Protein AF-I4YAR6-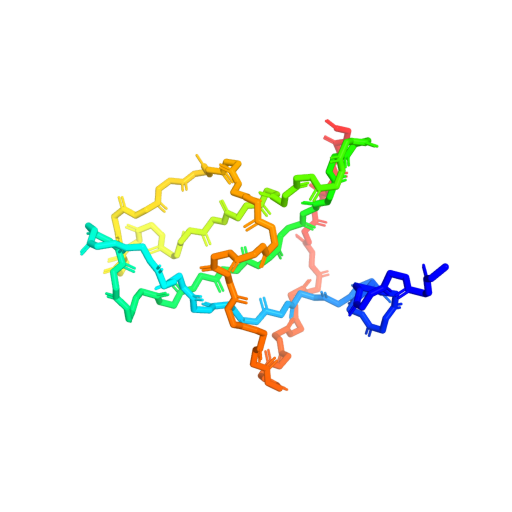F1 (afdb_monomer_lite)

Secondary structure (DSSP, 8-state):
---TTTTTTTSEEEEEE-SGGGTT-EEEEEEE-TTSEEEEEE-HHHH---SEEEEGGGEEEEEEEE--TT-----

Structure (mmCIF, N/CA/C/O backbone):
data_AF-I4YAR6-F1
#
_entry.id   AF-I4YAR6-F1
#
loop_
_atom_site.group_PDB
_atom_site.id
_atom_site.type_symbol
_atom_site.label_atom_id
_atom_site.label_alt_id
_atom_site.label_comp_id
_atom_site.label_asym_id
_atom_site.label_entity_id
_atom_site.label_seq_id
_atom_site.pdbx_PDB_ins_code
_atom_site.Cartn_x
_atom_site.Cartn_y
_atom_site.Cartn_z
_atom_site.occupancy
_atom_site.B_iso_or_equiv
_atom_site.auth_seq_id
_atom_site.auth_comp_id
_atom_site.auth_asym_id
_atom_site.auth_atom_id
_atom_site.pdbx_PDB_model_num
ATOM 1 N N . MET A 1 1 ? 16.685 3.449 14.780 1.00 40.09 1 MET A N 1
ATOM 2 C CA . MET A 1 1 ? 15.610 2.443 14.639 1.00 40.09 1 MET A CA 1
ATOM 3 C C . MET A 1 1 ? 15.503 2.105 13.167 1.00 40.09 1 MET A C 1
ATOM 5 O O . MET A 1 1 ? 15.296 3.015 12.379 1.00 40.09 1 MET A O 1
ATOM 9 N N . ALA A 1 2 ? 15.776 0.859 12.780 1.00 44.53 2 ALA A N 1
ATOM 10 C CA . ALA A 1 2 ? 15.771 0.461 11.375 1.00 44.53 2 ALA A CA 1
ATOM 11 C C . ALA A 1 2 ? 14.371 0.679 10.783 1.00 44.53 2 ALA A C 1
ATOM 13 O O . ALA A 1 2 ? 13.396 0.138 11.302 1.00 44.53 2 ALA A O 1
ATOM 14 N N . ASN A 1 3 ? 14.267 1.489 9.726 1.00 59.97 3 ASN A N 1
ATOM 15 C CA . ASN A 1 3 ? 13.007 1.664 9.015 1.00 59.97 3 ASN A CA 1
ATOM 16 C C . ASN A 1 3 ? 12.571 0.294 8.494 1.00 59.97 3 ASN A C 1
ATOM 18 O O . ASN A 1 3 ? 13.236 -0.293 7.642 1.00 59.97 3 ASN A O 1
ATOM 22 N N . GLN A 1 4 ? 11.427 -0.192 8.974 1.00 60.19 4 GLN A N 1
ATOM 23 C CA . GLN A 1 4 ? 10.798 -1.459 8.580 1.00 60.19 4 GLN A CA 1
ATOM 24 C C . GLN A 1 4 ? 10.474 -1.530 7.069 1.00 60.19 4 GLN A C 1
ATOM 26 O O . GLN A 1 4 ? 9.958 -2.529 6.597 1.00 60.19 4 GLN A O 1
ATOM 31 N N . ILE A 1 5 ? 10.789 -0.487 6.299 1.00 63.56 5 ILE A N 1
ATOM 32 C CA . ILE A 1 5 ? 10.612 -0.370 4.849 1.00 63.56 5 ILE A CA 1
ATOM 33 C C . ILE A 1 5 ? 11.895 -0.773 4.091 1.00 63.56 5 ILE A C 1
ATOM 35 O O . ILE A 1 5 ? 11.852 -1.040 2.896 1.00 63.56 5 ILE A O 1
ATOM 39 N N . ALA A 1 6 ? 13.048 -0.887 4.763 1.00 61.34 6 ALA A N 1
ATOM 40 C CA . ALA A 1 6 ? 14.329 -1.168 4.104 1.00 61.34 6 ALA A CA 1
ATOM 41 C C . ALA A 1 6 ? 14.358 -2.506 3.338 1.00 61.34 6 ALA A C 1
ATOM 43 O O . ALA A 1 6 ? 15.060 -2.617 2.341 1.00 61.34 6 ALA A O 1
ATOM 44 N N . TRP A 1 7 ? 13.572 -3.504 3.757 1.00 63.66 7 TRP A N 1
ATOM 45 C CA . TRP A 1 7 ? 13.445 -4.782 3.039 1.00 63.66 7 TRP A CA 1
ATOM 46 C C . TRP A 1 7 ? 12.439 -4.735 1.873 1.00 63.66 7 TRP A C 1
ATOM 48 O O . TRP A 1 7 ? 12.356 -5.684 1.092 1.00 63.66 7 TRP A O 1
ATOM 58 N N . ILE A 1 8 ? 11.664 -3.651 1.769 1.00 65.62 8 ILE A N 1
ATOM 59 C CA . ILE A 1 8 ? 10.627 -3.439 0.753 1.00 65.62 8 ILE A CA 1
ATOM 60 C C . ILE A 1 8 ? 11.246 -2.829 -0.499 1.00 65.62 8 ILE A C 1
ATOM 62 O O . ILE A 1 8 ? 10.910 -3.249 -1.596 1.00 65.62 8 ILE A O 1
ATOM 66 N N . TYR A 1 9 ? 12.189 -1.898 -0.368 1.00 60.78 9 TYR A N 1
ATOM 67 C CA . TYR A 1 9 ? 12.912 -1.340 -1.512 1.00 60.78 9 TYR A CA 1
ATOM 68 C C . TYR A 1 9 ? 13.855 -2.376 -2.149 1.00 60.78 9 TYR A C 1
ATOM 70 O O . TYR A 1 9 ? 14.587 -3.034 -1.410 1.00 60.78 9 TYR A O 1
ATOM 78 N N . PRO A 1 10 ? 13.896 -2.550 -3.492 1.00 58.91 10 PRO A N 1
ATOM 79 C CA . PRO A 1 10 ? 13.221 -1.816 -4.579 1.00 58.91 10 PRO A CA 1
ATOM 80 C C . PRO A 1 10 ? 11.980 -2.549 -5.148 1.00 58.91 10 PRO A C 1
ATOM 82 O O . PRO A 1 10 ? 11.714 -2.515 -6.347 1.00 58.91 10 PRO A O 1
ATOM 85 N N . ARG A 1 11 ? 11.253 -3.298 -4.316 1.00 66.69 11 ARG A N 1
ATOM 86 C CA . ARG A 1 11 ? 10.152 -4.177 -4.726 1.00 66.69 11 ARG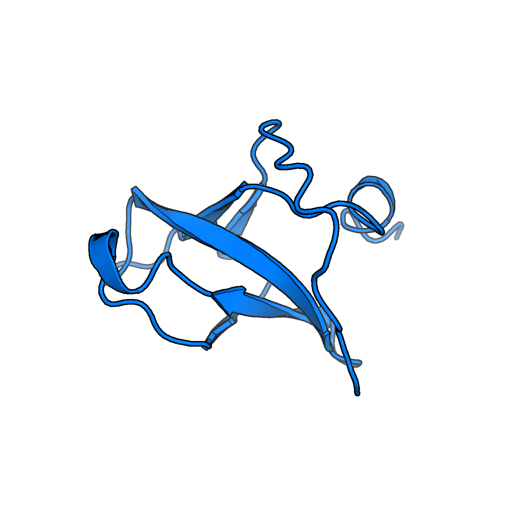 A CA 1
ATOM 87 C C . ARG A 1 11 ? 8.797 -3.502 -4.533 1.00 66.69 11 ARG A C 1
ATOM 89 O O . ARG A 1 11 ? 8.544 -2.818 -3.544 1.00 66.69 11 ARG A O 1
ATOM 96 N N . ILE A 1 12 ? 7.898 -3.753 -5.478 1.00 71.56 12 ILE A N 1
ATOM 97 C CA . ILE A 1 12 ? 6.503 -3.341 -5.371 1.00 71.56 12 ILE A CA 1
ATOM 98 C C . ILE A 1 12 ? 5.755 -4.394 -4.541 1.00 71.56 12 ILE A C 1
ATOM 100 O O . ILE A 1 12 ? 5.685 -5.570 -4.906 1.00 71.56 12 ILE A O 1
ATOM 104 N N . THR A 1 13 ? 5.191 -3.962 -3.415 1.00 77.25 13 THR A N 1
ATOM 105 C CA . THR A 1 13 ? 4.536 -4.834 -2.428 1.00 77.25 13 THR A CA 1
ATOM 106 C C . THR A 1 13 ? 3.067 -4.462 -2.270 1.00 77.25 13 THR A C 1
ATOM 108 O O . THR A 1 13 ? 2.696 -3.286 -2.352 1.00 77.25 13 THR A O 1
ATOM 111 N N . VAL A 1 14 ? 2.226 -5.470 -2.022 1.00 81.25 14 VAL A N 1
ATOM 112 C CA . VAL A 1 14 ? 0.813 -5.257 -1.700 1.00 81.25 14 VAL A CA 1
ATOM 113 C C . VAL A 1 14 ? 0.661 -4.814 -0.243 1.00 81.25 14 VAL A C 1
ATOM 115 O O . VAL A 1 14 ? 1.208 -5.415 0.684 1.00 81.25 14 VAL A O 1
ATOM 118 N N . LEU A 1 15 ? -0.127 -3.766 -0.045 1.00 83.50 15 LEU A N 1
ATOM 119 C CA . LEU A 1 15 ? -0.446 -3.151 1.234 1.00 83.50 15 LEU A CA 1
ATOM 120 C C . LEU A 1 15 ? -1.940 -3.285 1.519 1.00 83.50 15 LEU A C 1
ATOM 122 O O . LEU A 1 15 ? -2.756 -3.253 0.597 1.00 83.50 15 LEU A O 1
ATOM 126 N N . ILE A 1 16 ? -2.303 -3.368 2.797 1.00 84.94 16 ILE A N 1
ATOM 127 C CA . ILE A 1 16 ? -3.694 -3.238 3.242 1.00 84.94 16 ILE A CA 1
ATOM 128 C C . ILE A 1 16 ? -3.808 -1.974 4.087 1.00 84.94 16 ILE A C 1
ATOM 130 O O . ILE A 1 16 ? -3.057 -1.797 5.051 1.00 84.94 16 ILE A O 1
ATOM 134 N N . LEU A 1 17 ? -4.748 -1.094 3.727 1.00 81.31 17 LEU A N 1
ATOM 135 C CA . LEU A 1 17 ? -5.081 0.056 4.564 1.00 81.31 17 LEU A CA 1
ATOM 136 C C . LEU A 1 17 ? -5.977 -0.365 5.721 1.00 81.31 17 LEU A C 1
ATOM 138 O O . LEU A 1 17 ? -7.069 -0.897 5.530 1.00 81.31 17 LEU A O 1
ATOM 142 N N . HIS A 1 18 ? -5.547 -0.013 6.925 1.00 76.31 18 HIS A N 1
ATOM 143 C CA . HIS A 1 18 ? -6.346 -0.119 8.133 1.00 76.31 18 HIS A CA 1
ATOM 144 C C . HIS A 1 18 ? -6.874 1.264 8.541 1.00 76.31 18 HIS A C 1
ATOM 146 O O . HIS A 1 18 ? -6.62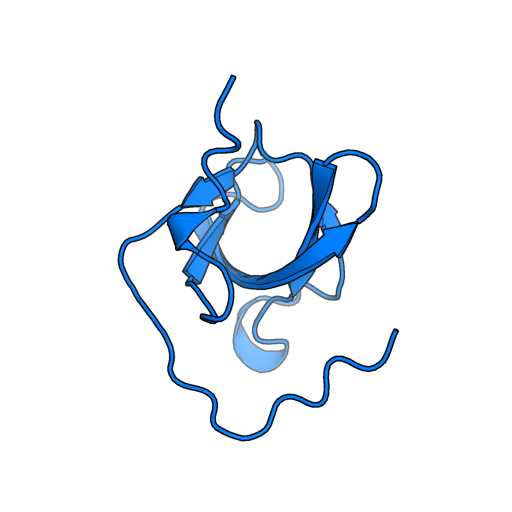7 1.765 9.634 1.00 76.31 18 HIS A O 1
ATOM 152 N N . ALA A 1 19 ? -7.589 1.921 7.625 1.00 71.69 19 ALA A N 1
ATOM 153 C CA . ALA A 1 19 ? -8.270 3.189 7.878 1.00 71.69 19 ALA A CA 1
ATOM 154 C C . ALA A 1 19 ? -9.767 3.015 7.616 1.00 71.69 19 ALA A C 1
ATOM 156 O O . ALA A 1 19 ? -10.139 2.441 6.600 1.00 71.69 19 ALA A O 1
ATOM 157 N N . VAL A 1 20 ? -10.631 3.530 8.497 1.00 68.94 20 VAL A N 1
ATOM 158 C CA . VAL A 1 20 ? -12.085 3.251 8.546 1.00 68.94 20 VAL A CA 1
ATOM 159 C C . VAL A 1 20 ? -12.784 3.256 7.173 1.00 68.94 20 VAL A C 1
ATOM 161 O O . VAL A 1 20 ? -13.545 2.335 6.887 1.00 68.94 20 VAL A O 1
ATOM 164 N N . ARG A 1 21 ? -12.500 4.243 6.309 1.00 74.81 21 ARG A N 1
ATOM 165 C CA . ARG A 1 21 ? -13.116 4.396 4.972 1.00 74.81 21 ARG A CA 1
ATOM 166 C C . ARG A 1 21 ? -12.531 3.476 3.887 1.00 74.81 21 ARG A C 1
ATOM 168 O O . ARG A 1 21 ? -13.175 3.261 2.867 1.00 74.81 21 ARG A O 1
ATOM 175 N N . PHE A 1 22 ? -11.326 2.952 4.092 1.00 71.50 22 PHE A N 1
ATOM 176 C CA . PHE A 1 22 ? -10.582 2.135 3.126 1.00 71.50 22 PHE A CA 1
ATOM 177 C C . PHE A 1 22 ? -10.135 0.798 3.729 1.00 71.50 22 PHE A C 1
ATOM 179 O O . PHE A 1 22 ? -9.116 0.250 3.311 1.00 71.50 22 PHE A O 1
ATOM 186 N N . ARG A 1 23 ? -10.882 0.290 4.719 1.00 72.62 23 ARG A N 1
ATOM 187 C CA . ARG A 1 23 ? -10.602 -1.009 5.334 1.00 72.62 23 ARG A CA 1
ATOM 188 C C . ARG A 1 23 ? -10.629 -2.102 4.272 1.00 72.62 23 ARG A C 1
ATOM 190 O O . ARG A 1 23 ? -11.476 -2.086 3.380 1.00 72.62 23 ARG A O 1
ATOM 197 N N . ASP A 1 24 ? -9.655 -2.999 4.367 1.00 74.25 24 ASP A N 1
ATOM 198 C CA . ASP A 1 24 ? -9.499 -4.191 3.527 1.00 74.25 24 ASP A CA 1
ATOM 199 C C . ASP A 1 24 ? -9.303 -3.921 2.029 1.00 74.25 24 ASP A C 1
ATOM 201 O O . ASP A 1 24 ? -9.394 -4.825 1.196 1.00 74.25 24 ASP A O 1
ATOM 205 N N . LYS A 1 25 ? -8.960 -2.680 1.667 1.00 80.88 25 LYS A N 1
ATOM 206 C CA . LYS A 1 25 ? -8.542 -2.342 0.308 1.00 80.88 25 LYS A CA 1
ATOM 207 C C . LYS A 1 25 ? -7.097 -2.768 0.084 1.00 80.88 25 LYS A C 1
ATOM 209 O O . LYS A 1 25 ? -6.208 -2.390 0.851 1.00 80.88 25 LYS A O 1
ATOM 214 N N . ARG A 1 26 ? -6.877 -3.546 -0.982 1.00 83.19 26 ARG A N 1
ATOM 215 C CA . ARG A 1 26 ? -5.546 -3.961 -1.430 1.00 83.19 26 ARG A CA 1
ATOM 216 C C . ARG A 1 26 ? -4.952 -2.859 -2.279 1.00 83.19 26 ARG A C 1
ATOM 218 O O . ARG A 1 26 ? -5.535 -2.423 -3.264 1.00 83.19 26 ARG A O 1
ATOM 225 N N . LEU A 1 27 ? -3.776 -2.413 -1.894 1.00 85.06 27 LEU A N 1
ATOM 226 C CA . LEU A 1 27 ? -3.104 -1.312 -2.548 1.00 85.06 27 LEU A CA 1
ATOM 227 C C . LEU A 1 27 ? -1.673 -1.684 -2.870 1.00 85.06 27 LEU A C 1
ATOM 229 O O . LEU A 1 27 ? -1.140 -2.674 -2.382 1.00 85.06 27 LEU A O 1
ATOM 233 N N . VAL A 1 28 ? -1.056 -0.869 -3.702 1.00 85.69 28 VAL A N 1
ATOM 234 C CA . VAL A 1 28 ? 0.289 -1.070 -4.202 1.00 85.69 28 VAL A CA 1
ATOM 235 C C . VAL A 1 28 ? 1.167 0.059 -3.683 1.00 85.69 28 VAL A C 1
ATOM 237 O O . VAL A 1 28 ? 0.839 1.240 -3.844 1.00 85.69 28 VAL A O 1
ATOM 240 N N . PHE A 1 29 ? 2.267 -0.315 -3.031 1.00 84.31 29 PHE A N 1
ATOM 241 C CA . PHE A 1 29 ? 3.307 0.623 -2.625 1.00 84.31 29 PHE A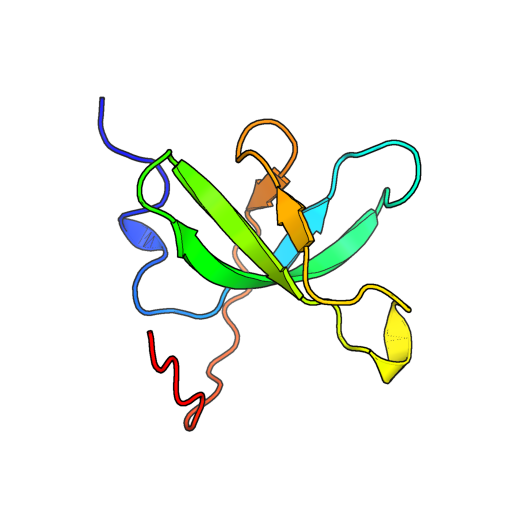 CA 1
ATOM 242 C C . PHE A 1 29 ? 4.077 1.127 -3.846 1.00 84.31 29 PHE A C 1
ATOM 244 O O . PHE A 1 29 ? 4.491 0.321 -4.679 1.00 84.31 29 PHE A O 1
ATOM 251 N N . LEU A 1 30 ? 4.287 2.441 -3.935 1.00 80.75 30 LEU A N 1
ATOM 252 C CA . LEU A 1 30 ? 5.080 3.041 -5.006 1.00 80.75 30 LEU A CA 1
ATOM 253 C C . LEU A 1 30 ? 6.388 3.614 -4.473 1.00 80.75 30 LEU A C 1
ATOM 255 O O . LEU A 1 30 ? 7.451 3.114 -4.818 1.00 80.75 30 LEU A O 1
ATOM 259 N N . ASN A 1 31 ? 6.307 4.648 -3.635 1.00 79.25 31 ASN A N 1
ATOM 260 C CA . ASN A 1 31 ? 7.482 5.345 -3.123 1.00 79.25 31 ASN A CA 1
ATOM 261 C C . ASN A 1 31 ? 7.237 5.904 -1.712 1.00 79.25 31 ASN A C 1
ATOM 263 O O . ASN A 1 31 ? 6.099 6.065 -1.278 1.00 79.25 31 ASN A O 1
ATOM 267 N N . GLN A 1 32 ? 8.308 6.225 -1.001 1.00 81.75 32 GLN A N 1
ATOM 268 C CA . GLN A 1 32 ? 8.360 6.858 0.306 1.00 81.75 32 GLN A CA 1
ATOM 269 C C . GLN A 1 32 ? 8.840 8.292 0.103 1.00 81.75 32 GLN A C 1
ATOM 271 O O . GLN A 1 32 ? 9.812 8.536 -0.604 1.00 81.75 32 GLN A O 1
ATOM 276 N N . LEU A 1 33 ? 8.149 9.237 0.731 1.00 81.50 33 LEU A N 1
ATOM 277 C CA . LEU A 1 33 ? 8.589 10.625 0.803 1.00 81.50 33 LEU A CA 1
ATOM 278 C C . LEU A 1 33 ? 9.536 10.843 1.987 1.00 81.50 33 LEU A C 1
ATOM 280 O O . LEU A 1 33 ? 9.533 10.083 2.959 1.00 81.50 33 LEU A O 1
ATOM 284 N N . ASP A 1 34 ? 10.241 11.971 1.946 1.00 73.38 34 ASP A N 1
ATOM 285 C CA . ASP A 1 34 ? 11.287 12.381 2.893 1.00 73.38 34 ASP A CA 1
ATOM 286 C C . ASP A 1 34 ? 10.869 12.359 4.377 1.00 73.38 34 ASP A C 1
ATOM 288 O O . ASP A 1 34 ? 11.702 12.170 5.258 1.00 73.38 34 ASP A O 1
ATOM 292 N N . TYR A 1 35 ? 9.572 12.479 4.677 1.00 73.44 35 TYR A N 1
ATOM 293 C CA . TYR A 1 35 ? 9.030 12.492 6.045 1.00 73.44 35 TYR A CA 1
ATOM 294 C C . TYR A 1 35 ? 8.453 11.144 6.519 1.00 73.44 35 TYR A C 1
ATOM 296 O O . TYR A 1 35 ? 7.647 11.107 7.448 1.00 73.44 35 TYR A O 1
ATOM 304 N N . GLY A 1 36 ? 8.802 10.027 5.871 1.00 73.56 36 GLY A N 1
ATOM 305 C CA . GLY A 1 36 ? 8.309 8.695 6.264 1.00 73.56 36 GLY A CA 1
ATOM 306 C C . GLY A 1 36 ? 6.861 8.407 5.853 1.00 73.56 36 GLY A C 1
ATOM 307 O O . GLY A 1 36 ? 6.264 7.423 6.287 1.00 73.56 36 GLY A O 1
ATOM 308 N N . GLN A 1 37 ? 6.286 9.261 5.007 1.00 82.38 37 GLN A N 1
ATOM 309 C CA . GLN A 1 37 ? 4.979 9.035 4.398 1.00 82.38 37 GLN A CA 1
ATOM 310 C C . GLN A 1 37 ? 5.125 8.147 3.166 1.00 82.38 37 GLN A C 1
ATOM 312 O O . GLN A 1 37 ? 6.087 8.273 2.413 1.00 82.38 37 GLN A O 1
ATOM 317 N N . LEU A 1 38 ? 4.147 7.280 2.934 1.00 85.19 38 LEU A N 1
ATOM 318 C CA . LEU A 1 38 ? 4.135 6.350 1.812 1.00 85.19 38 LEU A CA 1
ATOM 319 C C . LEU A 1 38 ? 3.146 6.833 0.757 1.00 85.19 38 LEU A C 1
ATOM 321 O O . LEU A 1 38 ? 1.999 7.156 1.071 1.00 85.19 38 LEU A O 1
ATOM 325 N N . VAL A 1 39 ? 3.593 6.866 -0.495 1.00 85.25 39 VAL A N 1
ATOM 326 C CA . VAL A 1 39 ? 2.738 7.003 -1.670 1.00 85.25 39 VAL A CA 1
ATOM 327 C C . VAL A 1 39 ? 2.225 5.629 -2.041 1.00 85.25 39 VAL A C 1
ATOM 329 O O . VAL A 1 39 ? 2.981 4.699 -2.334 1.00 85.25 39 VAL A O 1
ATOM 332 N N . ILE A 1 40 ? 0.908 5.526 -2.035 1.00 85.50 40 ILE A N 1
ATOM 333 C CA . ILE A 1 40 ? 0.180 4.301 -2.291 1.00 85.50 40 ILE A CA 1
ATOM 334 C C . ILE A 1 40 ? -0.801 4.571 -3.421 1.00 85.50 40 ILE A C 1
ATOM 336 O O . ILE A 1 40 ? -1.381 5.656 -3.502 1.00 85.50 40 ILE A O 1
ATOM 340 N N . THR A 1 41 ? -1.019 3.572 -4.266 1.00 83.88 41 THR A N 1
ATOM 341 C CA . THR A 1 41 ? -2.079 3.595 -5.273 1.00 83.88 41 THR A CA 1
ATOM 342 C C . THR A 1 41 ? -2.942 2.344 -5.170 1.00 83.88 41 THR A C 1
ATOM 344 O O . THR A 1 41 ? -2.459 1.277 -4.794 1.00 83.88 41 THR A O 1
ATOM 347 N N . GLY A 1 42 ? -4.230 2.462 -5.476 1.00 78.94 42 GLY A N 1
ATOM 348 C CA . GLY A 1 42 ? -5.086 1.302 -5.699 1.00 78.94 42 GLY A CA 1
ATOM 349 C C . GLY A 1 42 ? -5.104 0.927 -7.171 1.00 78.94 42 GLY A C 1
ATOM 350 O O . GLY A 1 42 ? -4.872 1.765 -8.044 1.00 78.94 42 GLY A O 1
ATOM 351 N N . LEU A 1 43 ? -5.431 -0.329 -7.475 1.00 71.75 43 LEU A N 1
ATOM 352 C CA . LEU A 1 43 ? -5.759 -0.689 -8.849 1.00 71.75 43 LEU A CA 1
ATOM 353 C C . LEU A 1 43 ? -7.048 0.062 -9.207 1.00 71.75 43 LEU A C 1
ATOM 355 O O . LEU A 1 43 ? -8.125 -0.287 -8.725 1.00 71.75 43 LEU A O 1
ATOM 359 N N . PHE A 1 44 ? -6.940 1.122 -10.010 1.00 62.03 44 PHE A N 1
ATOM 360 C CA . PHE A 1 44 ? -8.027 2.089 -10.234 1.00 62.03 44 PHE A CA 1
ATOM 361 C C . PHE A 1 44 ? -9.330 1.430 -10.715 1.00 62.03 44 PHE A C 1
ATOM 363 O O . PHE A 1 44 ? -10.421 1.895 -10.401 1.00 62.03 44 PHE A O 1
ATOM 370 N N . LYS A 1 45 ? -9.202 0.305 -11.429 1.00 60.84 45 LYS A N 1
ATOM 371 C CA . LYS A 1 45 ? -10.309 -0.505 -11.952 1.00 60.84 45 LYS A CA 1
ATOM 372 C C . LYS A 1 45 ? -11.042 -1.333 -10.884 1.00 60.84 45 LYS A C 1
ATOM 374 O O . LYS A 1 45 ? -12.180 -1.717 -11.114 1.00 60.84 45 LYS A O 1
ATOM 379 N N . VAL A 1 46 ? -10.398 -1.629 -9.754 1.00 66.38 46 VAL A N 1
ATOM 380 C CA . VAL A 1 46 ? -10.922 -2.524 -8.704 1.00 66.38 46 VAL A CA 1
ATOM 381 C C . VAL A 1 46 ? -11.284 -1.754 -7.437 1.00 66.38 46 VAL A C 1
ATOM 383 O O . VAL A 1 46 ? -12.327 -2.012 -6.843 1.00 66.38 46 VAL A O 1
ATOM 386 N N . ASP A 1 47 ? -10.460 -0.785 -7.027 1.00 64.12 47 ASP A N 1
ATOM 387 C CA . ASP A 1 47 ? -10.558 -0.232 -5.675 1.00 64.12 47 ASP A CA 1
ATOM 388 C C . ASP A 1 47 ? -10.934 1.246 -5.578 1.00 64.12 47 ASP A C 1
ATOM 390 O O . ASP A 1 47 ? -11.090 1.737 -4.463 1.00 64.12 47 ASP A O 1
ATOM 394 N N . SER A 1 48 ? -11.144 1.960 -6.690 1.00 67.81 48 SER A N 1
ATOM 395 C CA . SER A 1 48 ? -11.492 3.401 -6.713 1.00 67.81 48 SER A CA 1
ATOM 396 C C . SER A 1 48 ? -10.559 4.292 -5.867 1.00 67.81 48 SER A C 1
ATOM 398 O O . SER A 1 48 ? -10.870 5.446 -5.558 1.00 67.81 48 SER A O 1
ATOM 400 N N . VAL A 1 49 ? -9.404 3.760 -5.459 1.00 71.69 49 VAL A N 1
ATOM 401 C CA . VAL A 1 49 ? -8.394 4.447 -4.664 1.00 71.69 49 VAL A CA 1
ATOM 402 C C . VAL A 1 49 ? -7.349 4.989 -5.624 1.00 71.69 49 VAL A C 1
ATOM 404 O O . VAL A 1 49 ? -6.624 4.236 -6.267 1.00 71.69 49 VAL A O 1
ATOM 407 N N . GLN A 1 50 ? -7.297 6.314 -5.708 1.00 77.06 50 GLN A N 1
ATOM 408 C CA . GLN A 1 50 ? -6.261 7.041 -6.434 1.00 77.06 50 GLN A CA 1
ATOM 409 C C . GLN A 1 50 ? -4.943 7.057 -5.642 1.00 77.06 50 GLN A C 1
ATOM 411 O O . GLN A 1 50 ? -4.842 6.471 -4.561 1.00 77.06 50 GLN A O 1
ATOM 416 N N . PHE A 1 51 ? -3.961 7.805 -6.141 1.00 82.69 51 PHE A N 1
ATOM 417 C CA . PHE A 1 51 ? -2.750 8.133 -5.399 1.00 82.69 51 PHE A CA 1
ATOM 418 C C . PHE A 1 51 ? -3.079 8.797 -4.058 1.00 82.69 51 PHE A C 1
ATOM 420 O O . PHE A 1 51 ? -3.782 9.809 -3.998 1.00 82.69 51 PHE A O 1
ATOM 427 N N . ARG A 1 52 ? -2.558 8.232 -2.967 1.00 81.62 52 ARG A N 1
ATOM 428 C CA . ARG A 1 52 ? -2.686 8.789 -1.618 1.00 81.62 52 ARG A CA 1
ATOM 429 C C . ARG A 1 52 ? -1.360 8.730 -0.886 1.00 81.62 52 ARG A C 1
ATOM 431 O O . ARG A 1 52 ? -0.613 7.764 -1.007 1.00 81.62 52 ARG A O 1
ATOM 438 N N . ARG A 1 53 ? -1.121 9.755 -0.070 1.00 86.19 53 ARG A N 1
ATOM 439 C CA . ARG A 1 53 ? -0.078 9.749 0.954 1.00 86.19 53 ARG A CA 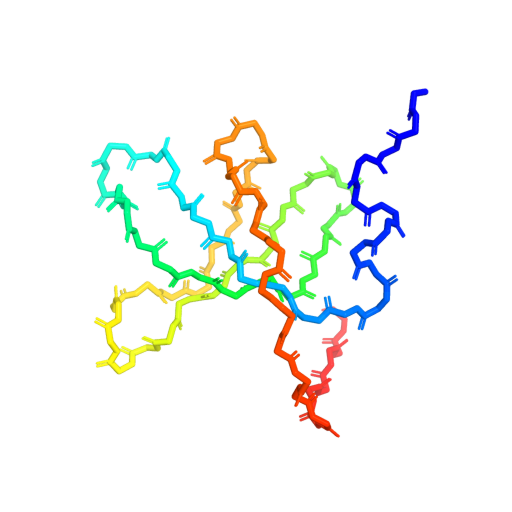1
ATOM 440 C C . ARG A 1 53 ? -0.672 9.203 2.240 1.00 86.19 53 ARG A C 1
ATOM 442 O O . ARG A 1 53 ? -1.698 9.707 2.696 1.00 86.19 53 ARG A O 1
ATOM 449 N N . VAL A 1 54 ? -0.052 8.179 2.811 1.00 83.75 54 VAL A N 1
ATOM 450 C CA . VAL A 1 54 ? -0.496 7.590 4.074 1.00 83.75 54 VAL A CA 1
ATOM 451 C C . VAL A 1 54 ? 0.700 7.339 4.984 1.00 83.75 54 VAL A C 1
ATOM 453 O O . VAL A 1 54 ? 1.796 7.018 4.530 1.00 83.75 54 VAL A O 1
ATOM 456 N N . ASN A 1 55 ? 0.492 7.520 6.286 1.00 85.19 55 ASN A N 1
ATOM 457 C CA . ASN A 1 55 ? 1.484 7.196 7.303 1.00 85.19 55 ASN A CA 1
ATOM 458 C C . ASN A 1 55 ? 1.568 5.670 7.493 1.00 85.19 55 ASN A C 1
ATOM 460 O O . ASN A 1 55 ? 0.541 4.992 7.554 1.00 85.19 55 ASN A O 1
ATOM 464 N N . GLN A 1 56 ? 2.788 5.151 7.634 1.00 80.38 56 GLN A N 1
ATOM 465 C CA . GLN A 1 56 ? 3.086 3.743 7.883 1.00 80.38 56 GLN A CA 1
ATOM 466 C C . GLN A 1 56 ? 2.281 3.125 9.040 1.00 80.38 56 GLN A C 1
ATOM 468 O O . GLN A 1 56 ? 1.922 1.955 8.964 1.00 80.38 56 GLN A O 1
ATOM 473 N N . ALA A 1 57 ? 1.934 3.905 10.069 1.00 84.00 57 ALA A N 1
ATOM 474 C CA . ALA A 1 57 ? 1.176 3.420 11.227 1.00 84.00 57 ALA A CA 1
ATOM 475 C C . ALA A 1 57 ? -0.212 2.832 10.887 1.00 84.00 57 ALA A C 1
ATOM 477 O O . ALA A 1 57 ? -0.748 2.043 11.659 1.00 84.00 57 ALA A O 1
ATOM 478 N N . TYR A 1 58 ? -0.796 3.198 9.742 1.00 83.56 58 TYR A N 1
ATOM 479 C CA . TYR A 1 58 ? -2.132 2.749 9.324 1.00 83.56 58 TYR A CA 1
ATOM 480 C C . TYR A 1 58 ? -2.100 1.633 8.274 1.00 83.56 58 TYR A C 1
ATOM 482 O O . TYR A 1 58 ? -3.121 1.346 7.643 1.00 83.56 58 TYR A O 1
ATOM 490 N N . ILE A 1 59 ? -0.928 1.047 8.023 1.00 82.81 59 ILE A N 1
ATOM 491 C CA . ILE A 1 59 ? -0.704 0.128 6.910 1.00 82.81 59 ILE A CA 1
ATOM 492 C C . ILE A 1 59 ? -0.167 -1.194 7.427 1.00 82.81 59 ILE A C 1
ATOM 494 O O . ILE A 1 59 ? 0.787 -1.245 8.199 1.00 82.81 59 ILE A O 1
ATOM 498 N N . ILE A 1 60 ? -0.753 -2.273 6.920 1.00 87.12 60 ILE A N 1
ATOM 499 C CA . ILE A 1 60 ? -0.239 -3.621 7.115 1.00 87.12 60 ILE A CA 1
ATOM 500 C C . ILE A 1 60 ? 0.494 -4.027 5.838 1.00 87.12 60 ILE A C 1
ATOM 502 O O . ILE A 1 60 ? -0.088 -4.048 4.747 1.00 87.12 60 ILE A O 1
ATOM 506 N N . PHE A 1 61 ? 1.780 -4.344 5.980 1.00 82.56 61 PHE A N 1
ATOM 507 C CA . PHE A 1 61 ? 2.587 -4.896 4.899 1.00 82.56 61 PHE A CA 1
ATOM 508 C C . PHE A 1 61 ? 2.266 -6.374 4.724 1.00 82.56 61 PHE A C 1
ATOM 510 O O . PHE A 1 61 ? 2.291 -7.138 5.688 1.00 82.56 61 PHE A O 1
ATOM 517 N N . THR A 1 62 ? 1.981 -6.778 3.489 1.00 85.62 62 THR A N 1
ATOM 518 C CA . THR A 1 62 ? 1.806 -8.194 3.158 1.00 85.62 62 THR A CA 1
ATOM 519 C C . THR A 1 62 ? 3.082 -8.752 2.533 1.00 85.62 62 THR A C 1
ATOM 521 O O . THR A 1 62 ? 3.913 -8.006 2.018 1.00 85.62 62 THR A O 1
ATOM 524 N N . SER A 1 63 ? 3.244 -10.074 2.559 1.00 81.69 63 SER A N 1
ATOM 525 C CA . SER A 1 63 ? 4.363 -10.771 1.911 1.00 81.69 63 SER A CA 1
ATOM 526 C C . SER A 1 63 ? 4.204 -10.905 0.393 1.00 81.69 63 SER A C 1
ATOM 528 O O . SER A 1 63 ? 5.100 -11.419 -0.274 1.00 81.69 63 SER A O 1
ATOM 530 N N . ASN A 1 64 ? 3.076 -10.458 -0.167 1.00 80.94 64 ASN A N 1
ATOM 531 C CA . ASN A 1 64 ? 2.809 -10.562 -1.594 1.00 80.94 64 ASN A CA 1
ATOM 532 C C . ASN A 1 64 ? 3.614 -9.511 -2.358 1.00 80.94 64 ASN A C 1
ATOM 534 O O . ASN A 1 64 ? 3.324 -8.312 -2.310 1.00 80.94 64 ASN A O 1
ATOM 538 N N . ILE A 1 65 ? 4.612 -10.000 -3.087 1.00 73.88 65 ILE A N 1
ATOM 539 C CA . ILE A 1 65 ? 5.481 -9.205 -3.946 1.00 73.88 65 ILE A CA 1
ATOM 540 C C . ILE A 1 65 ? 4.938 -9.286 -5.370 1.00 73.88 65 ILE A C 1
ATOM 542 O O . ILE A 1 65 ? 4.729 -10.378 -5.901 1.00 73.88 65 ILE A O 1
ATOM 546 N N . ILE A 1 66 ? 4.726 -8.129 -5.992 1.00 74.56 66 ILE A N 1
ATOM 547 C CA . ILE A 1 66 ? 4.335 -8.034 -7.397 1.00 74.56 66 ILE A CA 1
ATOM 548 C C . ILE A 1 66 ? 5.552 -7.546 -8.176 1.00 74.56 66 ILE A C 1
ATOM 550 O O . ILE A 1 66 ? 6.098 -6.481 -7.901 1.00 74.56 66 ILE A O 1
ATOM 554 N N . ASN A 1 67 ? 5.976 -8.323 -9.169 1.00 66.06 67 ASN A N 1
ATOM 555 C CA . ASN A 1 67 ? 7.105 -7.963 -10.016 1.00 66.06 67 ASN A CA 1
ATOM 556 C C . ASN A 1 67 ? 6.588 -7.189 -11.241 1.00 66.06 67 ASN A C 1
ATOM 558 O O . ASN A 1 67 ? 6.200 -7.789 -12.241 1.00 66.06 67 ASN A O 1
ATOM 562 N N . VAL A 1 68 ? 6.500 -5.858 -11.143 1.00 66.12 68 VAL A N 1
ATOM 563 C CA . VAL A 1 68 ? 6.071 -4.999 -12.262 1.00 66.12 68 VAL A CA 1
ATOM 564 C C . VAL A 1 68 ? 7.320 -4.449 -12.948 1.00 66.12 68 VAL A C 1
ATOM 566 O O . VAL A 1 68 ? 7.920 -3.487 -12.484 1.00 66.12 68 VAL A O 1
ATOM 569 N N . GLY A 1 69 ? 7.734 -5.088 -14.042 1.00 56.44 69 GLY A N 1
ATOM 570 C CA . GLY A 1 69 ? 9.024 -4.856 -14.708 1.00 56.44 69 GLY A CA 1
ATOM 571 C C . GLY A 1 69 ? 9.203 -3.524 -15.452 1.00 56.44 69 GLY A C 1
ATOM 572 O O . GLY A 1 69 ? 10.141 -3.418 -16.232 1.00 56.44 69 GLY A O 1
ATOM 573 N N . ALA A 1 70 ? 8.332 -2.528 -15.267 1.00 55.34 70 ALA A N 1
ATOM 574 C CA . ALA A 1 70 ? 8.410 -1.254 -15.992 1.00 55.34 70 ALA A CA 1
ATOM 575 C C . ALA A 1 70 ? 7.602 -0.133 -15.310 1.00 55.34 70 ALA A C 1
ATOM 577 O O . ALA A 1 70 ? 6.717 0.461 -15.923 1.00 55.34 70 ALA A O 1
ATOM 578 N N . VAL A 1 71 ? 7.852 0.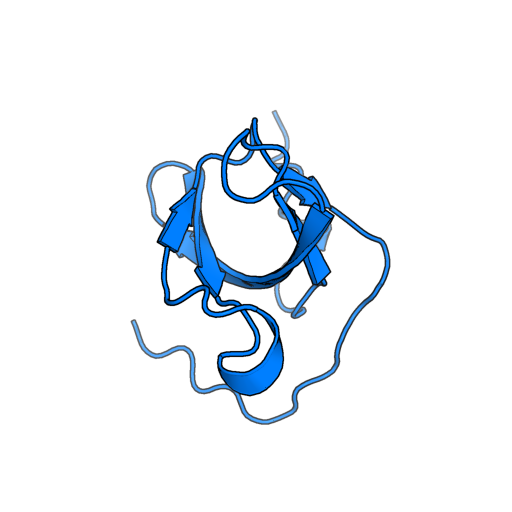144 -14.028 1.00 56.59 71 VAL A N 1
ATOM 579 C CA . VAL A 1 71 ? 7.293 1.347 -13.389 1.00 56.59 71 VAL A CA 1
ATOM 580 C C . VAL A 1 71 ? 8.382 2.408 -13.330 1.00 56.59 71 VAL A C 1
ATOM 582 O O . VAL A 1 71 ? 9.302 2.314 -12.523 1.00 56.59 71 VAL A O 1
ATOM 585 N N . ASP A 1 72 ? 8.275 3.403 -14.208 1.00 54.41 72 ASP A N 1
ATOM 586 C CA . ASP A 1 72 ? 9.125 4.591 -14.200 1.00 54.41 72 ASP A CA 1
ATOM 587 C C . ASP A 1 72 ? 8.710 5.470 -13.010 1.00 54.41 72 ASP A C 1
ATOM 589 O O . ASP A 1 72 ? 7.683 6.150 -13.023 1.00 54.41 72 ASP A O 1
ATOM 593 N N . GLN A 1 73 ? 9.457 5.361 -11.913 1.00 57.25 73 GLN A N 1
ATOM 594 C CA . GLN A 1 73 ? 9.231 6.121 -10.684 1.00 57.25 73 GLN A CA 1
ATOM 595 C C . GLN A 1 73 ? 9.999 7.448 -10.752 1.00 57.25 73 GLN A C 1
ATOM 597 O O . GLN A 1 73 ? 10.934 7.669 -9.984 1.00 57.25 73 GLN A O 1
ATOM 602 N N . GLN A 1 74 ? 9.669 8.321 -11.708 1.00 46.97 74 GLN A N 1
ATOM 603 C CA . GLN A 1 74 ? 10.370 9.603 -11.814 1.00 46.97 74 GLN A CA 1
ATOM 604 C C . GLN A 1 74 ? 9.824 10.638 -10.826 1.00 46.97 74 GLN A C 1
ATOM 606 O O . GLN A 1 74 ? 8.722 11.149 -11.004 1.00 46.97 74 GLN A O 1
ATOM 611 N N . ARG A 1 75 ? 10.687 10.919 -9.836 1.00 40.16 75 ARG A N 1
ATOM 612 C CA . ARG A 1 75 ? 10.768 12.052 -8.892 1.00 40.16 75 ARG A CA 1
ATOM 613 C C . ARG A 1 75 ? 9.566 12.349 -7.994 1.00 40.16 75 ARG A C 1
ATOM 615 O O . ARG A 1 75 ? 8.609 13.021 -8.428 1.00 40.16 75 ARG A O 1
#

Sequence (75 aa):
MANQIAWIYPRITVLILHAVRFRDKRLVFLNQLDYGQLVITGLFKVDSVQFRRVNQAYIIFTSNIINVGAVDQQR

InterPro domains:
  IPR000915 Large ribosomal subunit protein eL6 [PF01159] (47-74)
  IPR000915 Large ribosomal subunit protein eL6 [PTHR10715] (13-72)
  IPR008991 Translation protein SH3-like domain superfamily [SSF50104] (13-72)
  IPR014722 Large ribosomal subunit protein uL2, domain 2 [G3DSA:2.30.30.30] (13-74)

Foldseek 3Di:
DDDPCPVVPPFWFWKAFQDPVRHRATWIWDDADPVQWTFIAGPCVPRVGGTDTHHPVRMDTDPDTDCDPDDPNDD

pLDDT: mean 72.76, std 11.71, range [40.09, 87.12]

Organism: Wallemia mellicola (strain ATCC MYA-4683 / CBS 633.66) (NCBI:txid671144)

Radius of gyration: 11.89 Å; chains: 1; bounding box: 29×23×31 Å